Protein AF-A0A221MEB2-F1 (afdb_monomer_lite)

Secondary structure (DSSP, 8-state):
--EEEEEE---S--HHHHHHHHHHHHH-TTEEEEEEES-TTHHHHTTT-TTEEEEE---------S---HHHHHHHHHHHHTT-SEEEEE-SS-B--STTHHHHHHHHHHHHHHHHHTT-EEEEES--B---

Organism: NCBI:txid163877

Structure (mmCIF, N/CA/C/O backbone):
data_AF-A0A221MEB2-F1
#
_entry.id   AF-A0A221MEB2-F1
#
loop_
_atom_site.group_PDB
_atom_site.id
_atom_site.type_symbol
_atom_site.label_atom_id
_atom_site.label_alt_id
_atom_site.label_comp_id
_atom_site.label_asym_id
_atom_site.label_entity_id
_atom_site.label_seq_id
_atom_site.pdbx_PDB_ins_code
_atom_site.Cartn_x
_atom_site.Cartn_y
_atom_site.Cartn_z
_atom_site.occupancy
_atom_site.B_iso_or_equiv
_atom_site.auth_seq_id
_atom_site.auth_comp_id
_atom_site.auth_asym_id
_atom_site.auth_atom_id
_atom_site.pdbx_PDB_model_num
ATOM 1 N N . MET A 1 1 ? -11.229 -3.723 18.135 1.00 70.38 1 MET A N 1
ATOM 2 C CA . MET A 1 1 ? -10.595 -2.670 17.302 1.00 70.38 1 MET A CA 1
ATOM 3 C C . MET A 1 1 ? -10.386 -3.204 15.890 1.00 70.38 1 MET A C 1
ATOM 5 O O . MET A 1 1 ? -9.913 -4.330 15.774 1.00 70.38 1 MET A O 1
ATOM 9 N N . LYS A 1 2 ? -10.736 -2.439 14.843 1.00 89.19 2 LYS A N 1
ATOM 10 C CA . LYS A 1 2 ? -10.422 -2.810 13.449 1.00 89.19 2 LYS A CA 1
ATOM 11 C C . LYS A 1 2 ? -8.910 -2.778 13.216 1.00 89.19 2 LYS A C 1
ATOM 13 O O . LYS A 1 2 ? -8.217 -1.952 13.811 1.00 89.19 2 LYS A O 1
ATOM 18 N N . LYS A 1 3 ? -8.408 -3.688 12.377 1.00 96.38 3 LYS A N 1
ATOM 19 C CA . LYS A 1 3 ? -6.992 -3.715 11.982 1.00 96.38 3 LYS A CA 1
ATOM 20 C C . LYS A 1 3 ? -6.728 -2.631 10.945 1.00 96.38 3 LYS A C 1
ATOM 22 O O . LYS A 1 3 ? -7.525 -2.473 10.028 1.00 96.38 3 LYS A O 1
ATOM 27 N N . LYS A 1 4 ? -5.615 -1.915 11.079 1.00 96.94 4 LYS A N 1
ATOM 28 C CA . LYS A 1 4 ? -5.173 -0.850 10.174 1.00 96.94 4 LYS A CA 1
ATOM 29 C C . LYS A 1 4 ? -4.025 -1.358 9.317 1.00 96.94 4 LYS A C 1
ATOM 31 O O . LYS A 1 4 ? -2.934 -1.585 9.835 1.00 96.94 4 LYS A O 1
ATOM 36 N N . ILE A 1 5 ? -4.245 -1.517 8.020 1.00 96.94 5 ILE A N 1
ATOM 37 C CA . ILE A 1 5 ? -3.258 -2.102 7.109 1.00 96.94 5 ILE A CA 1
ATOM 38 C C . ILE A 1 5 ? -2.778 -1.041 6.127 1.00 96.94 5 ILE A C 1
ATOM 40 O O . ILE A 1 5 ? -3.578 -0.405 5.439 1.00 96.94 5 ILE A O 1
ATOM 44 N N . LEU A 1 6 ? -1.461 -0.849 6.071 1.00 95.44 6 LEU A N 1
ATOM 45 C CA . LEU A 1 6 ? -0.834 -0.019 5.049 1.00 95.44 6 LEU A CA 1
ATOM 46 C C . LEU A 1 6 ? -0.671 -0.850 3.776 1.00 95.44 6 LEU A C 1
ATOM 48 O O . LEU A 1 6 ? -0.103 -1.937 3.832 1.00 95.44 6 LEU A O 1
ATOM 52 N N . VAL A 1 7 ? -1.140 -0.333 2.646 1.00 92.94 7 VAL A N 1
ATOM 53 C CA . VAL A 1 7 ? -1.065 -0.998 1.344 1.00 92.94 7 VAL A CA 1
ATOM 54 C C . VAL A 1 7 ? -0.089 -0.249 0.448 1.00 92.94 7 VAL A C 1
ATOM 56 O O . VAL A 1 7 ? -0.242 0.951 0.205 1.00 92.94 7 VAL A O 1
ATOM 59 N N . ASN A 1 8 ? 0.897 -0.979 -0.057 1.00 89.94 8 ASN A N 1
ATOM 60 C CA . ASN A 1 8 ? 1.809 -0.550 -1.104 1.00 89.94 8 ASN A CA 1
ATOM 61 C C . ASN A 1 8 ? 1.514 -1.386 -2.356 1.00 89.94 8 ASN A C 1
ATOM 63 O O . ASN A 1 8 ? 1.589 -2.609 -2.302 1.00 89.94 8 ASN A O 1
ATOM 67 N N . ALA A 1 9 ? 1.127 -0.740 -3.449 1.00 88.38 9 ALA A N 1
ATOM 68 C CA . ALA A 1 9 ? 0.699 -1.399 -4.680 1.00 88.38 9 ALA A CA 1
ATOM 69 C C . ALA A 1 9 ? 1.068 -0.541 -5.895 1.00 88.38 9 ALA A C 1
ATOM 71 O O . ALA A 1 9 ? 1.480 0.614 -5.748 1.00 88.38 9 ALA A O 1
ATOM 72 N N . TYR A 1 10 ? 0.902 -1.087 -7.097 1.00 85.31 10 TYR A N 1
ATOM 73 C CA . TYR A 1 10 ? 1.070 -0.331 -8.332 1.00 85.31 10 TYR A CA 1
ATOM 74 C C . TYR A 1 10 ? -0.223 0.424 -8.691 1.00 85.31 10 TYR A C 1
ATOM 76 O O . TYR A 1 10 ? -1.208 -0.145 -9.141 1.00 85.31 10 TYR A O 1
ATOM 84 N N . PHE A 1 11 ? -0.233 1.738 -8.456 1.00 84.62 11 PHE A N 1
ATOM 85 C CA . PHE A 1 11 ? -1.423 2.591 -8.581 1.00 84.62 11 PHE A CA 1
ATOM 86 C C . PHE A 1 11 ? -1.499 3.324 -9.934 1.00 84.62 11 PHE A C 1
ATOM 88 O O . PHE A 1 11 ? -1.508 4.562 -9.980 1.00 84.62 11 PHE A O 1
ATOM 95 N N . SER A 1 12 ? -1.565 2.565 -11.030 1.00 85.12 12 SER A N 1
ATOM 96 C CA . SER A 1 12 ? -1.561 3.097 -12.408 1.00 85.12 12 SER A CA 1
ATOM 97 C C . SER A 1 12 ? -2.896 2.996 -13.144 1.00 85.12 12 SER A C 1
ATOM 99 O O . SER A 1 12 ? -2.940 3.204 -14.352 1.00 85.12 12 SER A O 1
ATOM 101 N N . GLN A 1 13 ? -3.989 2.720 -12.429 1.00 85.44 13 GLN A N 1
ATOM 102 C CA . GLN A 1 13 ? -5.336 2.550 -12.986 1.00 85.44 13 GLN A CA 1
ATOM 103 C C . GLN A 1 13 ? -5.429 1.434 -14.036 1.00 85.44 13 GLN A C 1
ATOM 105 O O . GLN A 1 13 ? -6.154 1.557 -15.025 1.00 85.44 13 GLN A O 1
ATOM 110 N N . ASN A 1 14 ? -4.656 0.361 -13.857 1.00 85.38 14 ASN A N 1
ATOM 111 C CA . ASN A 1 14 ? -4.797 -0.818 -14.697 1.00 85.38 14 ASN A CA 1
ATOM 112 C C . ASN A 1 14 ? -5.897 -1.724 -14.127 1.00 85.38 14 ASN A C 1
ATOM 114 O O . ASN A 1 14 ? -6.099 -1.800 -12.915 1.00 85.38 14 ASN A O 1
ATOM 118 N N . LEU A 1 15 ? -6.616 -2.409 -15.016 1.00 87.38 15 LEU A N 1
ATOM 119 C CA . LEU A 1 15 ? -7.778 -3.209 -14.633 1.00 87.38 15 LEU A CA 1
ATOM 120 C C . LEU A 1 15 ? -7.421 -4.338 -13.653 1.00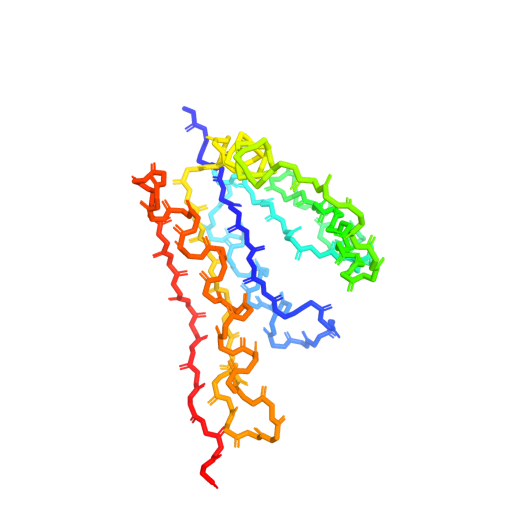 87.38 15 LEU A C 1
ATOM 122 O O . LEU A 1 15 ? -8.206 -4.626 -12.753 1.00 87.38 15 LEU A O 1
ATOM 126 N N . GLY A 1 16 ? -6.257 -4.970 -13.829 1.00 86.19 16 GLY A N 1
ATOM 127 C CA . GLY A 1 16 ? -5.829 -6.110 -13.019 1.00 86.19 16 GLY A CA 1
ATOM 128 C C . GLY A 1 16 ? -5.633 -5.742 -11.549 1.00 86.19 16 GLY A C 1
ATOM 129 O O . GLY A 1 16 ? -6.306 -6.289 -10.674 1.00 86.19 16 GLY A O 1
ATOM 130 N N . ASP A 1 17 ? -4.761 -4.773 -11.280 1.00 84.69 17 ASP A N 1
ATOM 131 C CA . ASP A 1 17 ? -4.413 -4.340 -9.925 1.00 84.69 17 ASP A CA 1
ATOM 132 C C . ASP A 1 17 ? -5.599 -3.657 -9.231 1.00 84.69 17 ASP A C 1
ATOM 134 O O . ASP A 1 17 ? -5.846 -3.876 -8.041 1.00 84.69 17 ASP A O 1
ATOM 138 N N . ASP A 1 18 ? -6.394 -2.880 -9.974 1.00 89.75 18 ASP A N 1
ATOM 139 C CA . ASP A 1 18 ? -7.580 -2.216 -9.429 1.00 89.75 18 ASP A CA 1
ATOM 140 C C . ASP A 1 18 ? -8.663 -3.232 -9.030 1.00 89.75 18 ASP A C 1
ATOM 142 O O . ASP A 1 18 ? -9.300 -3.086 -7.978 1.00 89.75 18 ASP A O 1
ATOM 146 N N . LEU A 1 19 ? -8.851 -4.294 -9.824 1.00 91.06 19 LEU A N 1
ATOM 147 C CA . LEU A 1 19 ? -9.741 -5.401 -9.473 1.00 91.06 19 LEU A CA 1
ATOM 148 C C . LEU A 1 19 ? -9.221 -6.156 -8.247 1.00 91.06 19 LEU A C 1
ATOM 150 O O . LEU A 1 19 ? -10.011 -6.522 -7.374 1.00 91.06 19 LEU A O 1
ATOM 154 N N . PHE A 1 20 ? -7.905 -6.340 -8.141 1.00 90.38 20 PHE A N 1
ATOM 155 C CA . PHE A 1 20 ? -7.287 -6.983 -6.988 1.00 90.38 20 PHE A CA 1
ATOM 156 C C . PHE A 1 20 ? -7.569 -6.215 -5.689 1.00 90.38 20 PHE A C 1
ATOM 158 O O . PHE A 1 20 ? -8.030 -6.791 -4.699 1.00 90.38 20 PHE A O 1
ATOM 165 N N . LEU A 1 21 ? -7.381 -4.891 -5.711 1.00 92.81 21 LEU A N 1
ATOM 166 C CA . LEU A 1 21 ? -7.721 -4.002 -4.596 1.00 92.81 21 LEU A CA 1
ATOM 167 C C . LEU A 1 21 ? -9.211 -4.074 -4.251 1.00 92.81 21 LEU A C 1
ATOM 169 O O . LEU A 1 21 ? -9.570 -4.194 -3.079 1.00 92.81 21 LEU A O 1
ATOM 173 N N . LYS A 1 22 ? -10.086 -4.067 -5.261 1.00 94.69 22 LYS A N 1
ATOM 174 C CA . LYS A 1 22 ? -11.533 -4.197 -5.062 1.00 94.69 22 LYS A CA 1
ATOM 175 C C . LYS A 1 22 ? -11.889 -5.495 -4.329 1.00 94.69 22 LYS A C 1
ATOM 177 O O . LYS A 1 22 ? -12.615 -5.448 -3.337 1.00 94.69 22 LYS A O 1
ATOM 182 N N . VAL A 1 23 ? -11.367 -6.637 -4.784 1.00 94.56 23 VAL A N 1
ATOM 183 C CA . VAL A 1 23 ? -11.603 -7.949 -4.152 1.00 94.56 23 VAL A CA 1
ATOM 184 C C . VAL A 1 23 ? -11.109 -7.952 -2.707 1.00 94.56 23 VAL A C 1
ATOM 186 O O . VAL A 1 23 ? -11.797 -8.464 -1.824 1.00 94.56 23 VAL A O 1
ATOM 189 N N . LEU A 1 24 ? -9.950 -7.346 -2.443 1.00 93.44 24 LEU A N 1
ATOM 190 C CA . LEU A 1 24 ? -9.403 -7.229 -1.095 1.00 93.44 24 LEU A CA 1
ATOM 191 C C . LEU A 1 24 ? -10.339 -6.441 -0.164 1.00 93.44 24 LEU A C 1
ATOM 193 O O . LEU A 1 24 ? -10.611 -6.885 0.954 1.00 93.44 24 LEU A O 1
ATOM 197 N N . PHE A 1 25 ? -10.849 -5.295 -0.617 1.00 95.38 25 PHE A N 1
ATOM 198 C CA . PHE A 1 25 ? -11.733 -4.451 0.190 1.00 95.38 25 PHE A CA 1
ATOM 199 C C . PHE A 1 25 ? -13.096 -5.103 0.427 1.00 95.38 25 PHE A C 1
ATOM 201 O O . PHE A 1 25 ? -13.607 -5.035 1.546 1.00 95.38 25 PHE A O 1
ATOM 208 N N . ASP A 1 26 ? -13.648 -5.771 -0.590 1.00 96.12 26 ASP A N 1
ATOM 209 C CA . ASP A 1 26 ? -14.912 -6.507 -0.486 1.00 96.12 26 ASP A CA 1
ATOM 210 C C . ASP A 1 26 ? -14.792 -7.705 0.472 1.00 96.12 26 ASP A C 1
ATOM 212 O O . ASP A 1 26 ? -15.681 -7.939 1.289 1.00 96.12 26 ASP A O 1
ATOM 216 N N . ARG A 1 27 ? -13.677 -8.450 0.418 1.00 95.81 27 ARG A N 1
ATOM 217 C CA . ARG A 1 27 ? -13.454 -9.645 1.249 1.00 95.81 27 ARG A CA 1
ATOM 218 C C . ARG A 1 27 ? -13.256 -9.323 2.731 1.00 95.81 27 ARG A C 1
ATOM 220 O O . ARG A 1 27 ? -13.576 -10.148 3.585 1.00 95.81 27 ARG A O 1
ATOM 227 N N . TYR A 1 28 ? -12.724 -8.143 3.049 1.00 95.50 28 TYR A N 1
ATOM 228 C CA . TYR A 1 28 ? -12.349 -7.755 4.411 1.00 95.50 28 TYR A CA 1
ATOM 229 C C . TYR A 1 28 ? -12.917 -6.373 4.801 1.00 95.50 28 TYR A C 1
ATOM 231 O O . TYR A 1 28 ? -12.159 -5.416 5.004 1.00 95.50 28 TYR A O 1
ATOM 239 N N . PRO A 1 29 ? -14.245 -6.251 4.998 1.00 95.06 29 PRO A N 1
ATOM 240 C CA . PRO A 1 29 ? -14.898 -4.975 5.334 1.00 95.06 29 PRO A CA 1
ATOM 241 C C . PRO A 1 29 ? -14.562 -4.455 6.749 1.00 95.06 29 PRO A C 1
ATOM 243 O O . PRO A 1 29 ? -14.770 -3.283 7.078 1.00 95.06 29 PRO A O 1
ATOM 246 N N . ASN A 1 30 ? -14.021 -5.326 7.607 1.00 95.69 30 ASN A N 1
ATOM 247 C CA . ASN A 1 30 ? -13.638 -5.014 8.988 1.00 95.69 30 ASN A CA 1
ATOM 248 C C . ASN A 1 30 ? -12.168 -4.584 9.147 1.00 95.69 30 ASN A C 1
ATOM 250 O O . ASN A 1 30 ? -11.684 -4.448 10.272 1.00 95.69 30 ASN A O 1
ATOM 254 N N . VAL A 1 31 ? -11.466 -4.361 8.038 1.00 97.50 31 VAL A N 1
ATOM 255 C CA . VAL A 1 31 ? -10.092 -3.851 8.000 1.00 97.50 31 VAL A CA 1
ATOM 256 C C . VAL A 1 31 ? -10.102 -2.426 7.463 1.00 97.50 31 VAL A C 1
ATOM 258 O O . VAL A 1 31 ? -10.780 -2.158 6.476 1.00 97.50 31 VAL A O 1
ATOM 261 N N . ASP A 1 32 ? -9.345 -1.534 8.098 1.00 97.25 32 ASP A N 1
ATOM 262 C CA . ASP A 1 32 ? -9.109 -0.177 7.614 1.00 97.25 32 ASP A CA 1
ATOM 263 C C . ASP A 1 32 ? -7.859 -0.173 6.721 1.00 97.25 32 ASP A C 1
ATOM 265 O O . ASP A 1 32 ? -6.734 -0.411 7.176 1.00 97.25 32 ASP A O 1
ATOM 269 N N . TRP A 1 33 ? -8.067 0.088 5.437 1.00 96.19 33 TRP A N 1
ATOM 270 C CA . TRP A 1 33 ? -7.065 0.060 4.384 1.00 96.19 33 TRP A CA 1
ATOM 271 C C . TRP A 1 33 ? -6.516 1.456 4.118 1.00 96.19 33 TRP A C 1
ATOM 273 O O . TRP A 1 33 ? -7.263 2.400 3.864 1.00 96.19 33 TRP A O 1
ATOM 283 N N . TYR A 1 34 ? -5.193 1.582 4.118 1.00 94.44 34 TYR A N 1
ATOM 284 C CA . TYR A 1 34 ? -4.514 2.842 3.854 1.00 94.44 34 TYR A CA 1
ATOM 285 C C . TYR A 1 34 ? -3.614 2.715 2.630 1.00 94.44 34 TYR A C 1
ATOM 287 O O . TYR A 1 34 ? -2.572 2.070 2.696 1.00 94.44 34 TYR A O 1
ATOM 295 N N . LEU A 1 35 ? -4.005 3.329 1.515 1.00 92.00 35 LEU A N 1
ATOM 296 C CA . LEU A 1 35 ? -3.312 3.182 0.235 1.00 92.00 35 LEU A CA 1
ATOM 297 C C . LEU A 1 35 ? -2.216 4.235 0.112 1.00 92.00 35 LEU A C 1
ATOM 299 O O . LEU A 1 35 ? -2.499 5.434 0.156 1.00 92.00 35 LEU A O 1
ATOM 303 N N . LEU A 1 36 ? -0.966 3.802 -0.032 1.00 88.25 36 LEU A N 1
ATOM 304 C CA . LEU A 1 36 ? 0.171 4.700 -0.187 1.00 88.25 36 LEU A CA 1
ATOM 305 C C . LEU A 1 36 ? 0.337 5.095 -1.660 1.00 88.25 36 LE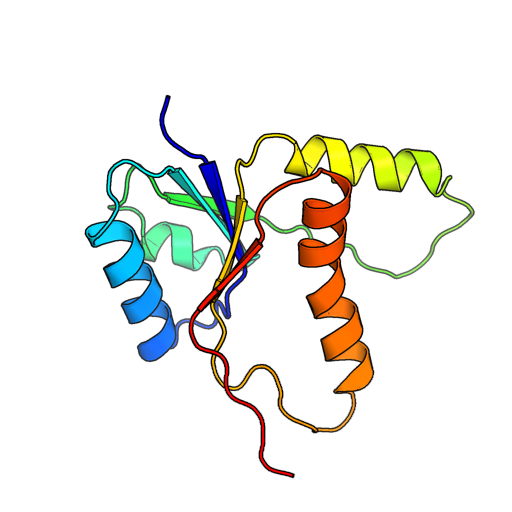U A C 1
ATOM 307 O O . LEU A 1 36 ? 1.050 4.435 -2.407 1.00 88.25 36 LEU A O 1
ATOM 311 N N . THR A 1 37 ? -0.308 6.185 -2.079 1.00 84.06 37 THR A N 1
ATOM 312 C CA . THR A 1 37 ? -0.221 6.668 -3.465 1.00 84.06 37 THR A CA 1
ATOM 313 C C . THR A 1 37 ? -0.328 8.184 -3.567 1.00 84.06 37 THR A C 1
ATOM 315 O O . THR A 1 37 ? -1.006 8.843 -2.778 1.00 84.06 37 THR A O 1
ATOM 318 N N . SER A 1 38 ? 0.365 8.761 -4.546 1.00 78.81 38 SER A N 1
ATOM 319 C CA . SER A 1 38 ? 0.177 10.156 -4.956 1.00 78.81 38 SER A CA 1
ATOM 320 C C . SER A 1 38 ? -0.981 10.320 -5.947 1.00 78.81 38 SER A C 1
ATOM 322 O O . SER A 1 38 ? -1.441 11.442 -6.157 1.00 78.81 38 SER A O 1
ATOM 324 N N . ASN A 1 39 ? -1.486 9.226 -6.532 1.00 83.12 39 ASN A N 1
ATOM 325 C CA . ASN A 1 39 ? -2.552 9.258 -7.526 1.00 83.12 39 ASN A CA 1
ATOM 326 C C . ASN A 1 39 ? -3.914 9.517 -6.860 1.00 83.12 39 ASN A C 1
ATOM 328 O O . ASN A 1 39 ? -4.558 8.624 -6.306 1.00 83.12 39 ASN A O 1
ATOM 332 N N . THR A 1 40 ? -4.368 10.767 -6.924 1.00 81.31 40 THR A N 1
ATOM 333 C CA . THR A 1 40 ? -5.597 11.228 -6.264 1.00 81.31 40 THR A CA 1
ATOM 334 C C . THR A 1 40 ? -6.876 10.688 -6.892 1.00 81.31 40 THR A C 1
ATOM 336 O O . THR A 1 40 ? -7.915 10.729 -6.229 1.00 81.31 40 THR A O 1
ATOM 339 N N . LYS A 1 41 ? -6.825 10.141 -8.115 1.00 88.69 41 LYS A N 1
ATOM 340 C CA . LYS A 1 41 ? -7.995 9.556 -8.791 1.00 88.69 41 LYS A CA 1
ATOM 341 C C . LYS A 1 41 ? -8.581 8.383 -8.004 1.00 88.69 41 LYS A C 1
ATOM 343 O O . LYS A 1 41 ? -9.796 8.196 -7.999 1.00 88.69 41 LYS A O 1
ATOM 348 N N . TYR A 1 42 ? -7.748 7.667 -7.246 1.00 88.31 42 TYR A N 1
ATOM 349 C CA . TYR A 1 42 ? -8.191 6.573 -6.381 1.00 88.31 42 TYR A CA 1
ATOM 350 C C . TYR A 1 42 ? -9.132 7.004 -5.250 1.00 88.31 42 TYR A C 1
ATOM 352 O O . TYR A 1 42 ? -9.909 6.179 -4.776 1.00 88.31 42 TYR A O 1
ATOM 360 N N . ASN A 1 43 ? -9.147 8.292 -4.873 1.00 87.56 43 ASN A N 1
ATOM 361 C CA . ASN A 1 43 ? -10.179 8.817 -3.972 1.00 87.56 43 ASN A CA 1
ATOM 362 C C . ASN A 1 43 ? -11.578 8.686 -4.583 1.00 87.56 43 ASN A C 1
ATOM 364 O O . ASN A 1 43 ? -12.531 8.409 -3.865 1.00 87.56 43 ASN A O 1
ATOM 368 N N . GLY A 1 44 ? -11.701 8.901 -5.897 1.00 91.12 44 GLY A N 1
ATOM 369 C CA . GLY A 1 44 ? -12.954 8.739 -6.629 1.00 91.12 44 GLY A CA 1
ATOM 370 C C . GLY A 1 44 ? -13.287 7.267 -6.855 1.00 91.12 44 GLY A C 1
ATOM 371 O O . GLY A 1 44 ? -14.381 6.833 -6.504 1.00 91.12 44 GLY A O 1
ATOM 372 N N . ILE A 1 45 ? -12.320 6.494 -7.367 1.00 92.19 45 ILE A N 1
ATOM 373 C CA . ILE A 1 45 ? -12.493 5.068 -7.711 1.00 92.19 45 ILE A CA 1
ATOM 374 C C . ILE A 1 45 ? -12.984 4.261 -6.503 1.00 92.19 45 ILE A C 1
ATOM 376 O O . ILE A 1 45 ? -13.928 3.477 -6.611 1.00 92.19 45 ILE A O 1
ATOM 380 N N . PHE A 1 46 ? -12.391 4.489 -5.329 1.00 93.38 46 PHE A N 1
ATOM 381 C CA . PHE A 1 46 ? -12.727 3.753 -4.113 1.00 93.38 46 PHE A CA 1
ATOM 382 C C . PHE A 1 46 ? -13.587 4.547 -3.121 1.00 93.38 46 PHE A C 1
ATOM 384 O O . PHE A 1 46 ? -13.747 4.109 -1.985 1.00 93.38 46 PHE A O 1
ATOM 391 N N . LYS A 1 47 ? -14.226 5.653 -3.540 1.00 93.44 47 LYS A N 1
ATOM 392 C CA . LYS A 1 47 ? -15.056 6.515 -2.667 1.00 93.44 47 LYS A CA 1
ATOM 393 C C . LYS A 1 47 ? -16.146 5.754 -1.904 1.00 93.44 47 LYS A C 1
ATOM 395 O O . LYS A 1 47 ? -16.504 6.129 -0.791 1.00 93.44 47 LYS A O 1
ATOM 400 N N . LYS A 1 48 ? -16.690 4.690 -2.505 1.00 95.19 48 LYS A N 1
ATOM 401 C CA . LYS A 1 48 ? -17.747 3.865 -1.897 1.00 95.19 48 LYS A CA 1
ATOM 402 C C . LYS A 1 48 ? -17.273 3.059 -0.678 1.00 95.19 48 LYS A C 1
ATOM 404 O O . LYS A 1 48 ? -18.095 2.659 0.143 1.00 95.19 48 LYS A O 1
ATOM 409 N N . TYR A 1 49 ? -15.968 2.821 -0.549 1.00 96.06 49 TYR A N 1
ATOM 410 C CA . TYR A 1 49 ? -15.389 2.041 0.537 1.00 96.06 49 TYR A CA 1
ATOM 411 C C . TYR A 1 49 ? -15.073 2.935 1.737 1.00 96.06 49 TYR A C 1
ATOM 413 O O . TYR A 1 49 ? -14.058 3.624 1.771 1.00 96.06 49 TYR A O 1
ATOM 421 N N . LYS A 1 50 ? -15.930 2.895 2.764 1.00 94.19 50 LYS A N 1
ATOM 422 C CA . LYS A 1 50 ? -15.755 3.693 3.997 1.00 94.19 50 LYS A CA 1
ATOM 423 C C . LYS A 1 50 ? -14.499 3.321 4.793 1.00 94.19 50 LYS A C 1
ATOM 425 O O . LYS A 1 50 ? -14.030 4.108 5.607 1.00 94.19 50 LYS A O 1
ATOM 430 N N . ASN A 1 51 ? -13.984 2.114 4.582 1.00 94.69 51 ASN A N 1
ATOM 431 C CA . ASN A 1 51 ? -12.800 1.566 5.230 1.00 94.69 51 ASN A CA 1
ATOM 432 C C . ASN A 1 51 ? -11.526 1.726 4.384 1.00 94.69 51 ASN A C 1
ATOM 434 O O . ASN A 1 51 ? -10.527 1.087 4.690 1.00 94.69 51 ASN A O 1
ATOM 438 N N . VAL A 1 52 ? -11.540 2.538 3.322 1.00 95.38 52 VAL A N 1
ATOM 439 C CA . VAL A 1 52 ? -10.370 2.797 2.472 1.00 95.38 52 VAL A CA 1
ATOM 440 C C . VAL A 1 52 ? -10.001 4.273 2.562 1.00 95.38 52 VAL A C 1
ATOM 442 O O . VAL A 1 52 ? -10.843 5.157 2.439 1.00 95.38 52 VAL A O 1
ATOM 445 N N . SER A 1 53 ? -8.724 4.556 2.792 1.00 92.56 53 SER A N 1
ATOM 446 C CA . SER A 1 53 ? -8.181 5.910 2.887 1.00 92.56 53 SER A CA 1
ATOM 447 C C . SER A 1 53 ? -6.938 6.046 2.021 1.00 92.56 53 SER A C 1
ATOM 449 O O . SER A 1 53 ? -6.002 5.257 2.139 1.00 92.56 53 SER A O 1
ATOM 451 N N . ILE A 1 54 ? -6.888 7.075 1.177 1.00 88.06 54 ILE A N 1
ATOM 452 C CA . ILE A 1 54 ? -5.697 7.369 0.376 1.00 88.06 54 ILE A CA 1
ATOM 453 C C . ILE A 1 54 ? -4.738 8.229 1.194 1.00 88.06 54 ILE A C 1
ATOM 455 O O . ILE A 1 54 ? -5.053 9.347 1.604 1.00 88.06 54 ILE A O 1
ATOM 459 N N . LEU A 1 55 ? -3.535 7.715 1.419 1.00 83.62 55 LEU A N 1
ATOM 460 C CA . LEU A 1 55 ? -2.440 8.472 1.996 1.00 83.62 55 LEU A CA 1
ATOM 461 C C . LEU A 1 55 ? -1.650 9.105 0.865 1.00 83.62 55 LEU A C 1
ATOM 463 O O . LEU A 1 55 ? -0.921 8.410 0.157 1.00 83.62 55 LEU A O 1
ATOM 467 N N . LYS A 1 56 ? -1.728 10.432 0.755 1.00 68.00 56 LYS A N 1
ATOM 468 C CA . LYS A 1 56 ? -0.834 11.179 -0.127 1.00 68.00 56 LYS A CA 1
ATOM 469 C C . LYS A 1 56 ? 0.604 10.917 0.307 1.00 68.00 56 LYS A C 1
ATOM 471 O O . LYS A 1 56 ? 1.066 11.425 1.334 1.00 68.00 56 LYS A O 1
ATOM 476 N N . SER A 1 57 ? 1.309 10.096 -0.462 1.00 56.97 57 SER A N 1
ATOM 477 C CA . SER A 1 57 ? 2.751 9.988 -0.321 1.00 56.97 57 SER A CA 1
ATOM 478 C C . SER A 1 57 ? 3.333 11.280 -0.879 1.00 56.97 57 SER A C 1
ATOM 480 O O . SER A 1 57 ? 3.315 11.494 -2.089 1.00 56.97 57 SER A O 1
ATOM 482 N N . MET A 1 58 ? 3.801 12.182 -0.011 1.00 45.78 58 MET A N 1
ATOM 483 C CA . MET A 1 58 ? 4.793 13.160 -0.449 1.00 45.78 58 MET A CA 1
ATOM 484 C C . MET A 1 58 ? 5.988 12.332 -0.912 1.00 45.78 58 MET A C 1
ATOM 486 O O . MET A 1 58 ? 6.662 11.726 -0.076 1.00 45.78 58 MET A O 1
ATOM 490 N N . SER A 1 59 ? 6.198 12.258 -2.231 1.00 38.38 59 SER A N 1
ATOM 491 C CA . SER A 1 59 ? 7.489 11.869 -2.787 1.00 38.38 59 SER A CA 1
ATOM 492 C C . SER A 1 59 ? 8.523 12.690 -2.035 1.00 38.38 59 SER A C 1
ATOM 494 O O . SER A 1 5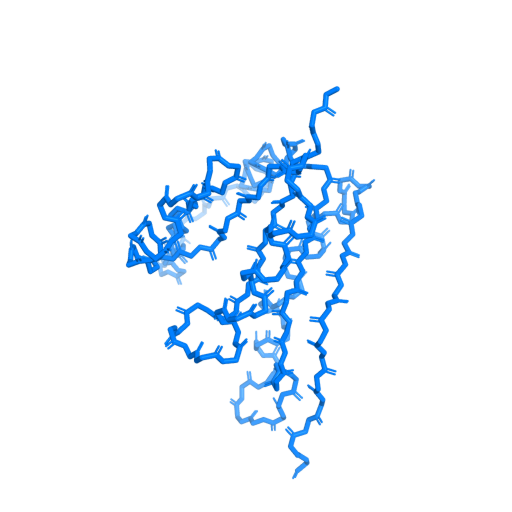9 ? 8.506 13.921 -2.086 1.00 38.38 59 SER A O 1
ATOM 496 N N . VAL A 1 60 ? 9.341 12.029 -1.224 1.00 37.72 60 VAL A N 1
ATOM 497 C CA . VAL A 1 60 ? 10.441 12.713 -0.564 1.00 37.72 60 VAL A CA 1
ATOM 498 C C . VAL A 1 60 ? 11.430 12.963 -1.691 1.00 37.72 60 VAL A C 1
ATOM 500 O O . VAL A 1 60 ? 12.164 12.053 -2.065 1.00 37.72 60 VAL A O 1
ATOM 503 N N . ASN A 1 61 ? 11.382 14.153 -2.297 1.00 28.11 61 ASN A N 1
ATOM 504 C CA . ASN A 1 61 ? 12.403 14.596 -3.237 1.00 28.11 61 ASN A CA 1
ATOM 505 C C . ASN A 1 61 ? 13.755 14.439 -2.535 1.00 28.11 61 ASN A C 1
ATOM 507 O O . ASN A 1 61 ? 14.074 15.170 -1.599 1.00 28.11 61 ASN A O 1
ATOM 511 N N . PHE A 1 62 ? 14.536 13.452 -2.964 1.00 37.06 62 PHE A N 1
ATOM 512 C CA . PHE A 1 62 ? 15.911 13.237 -2.522 1.00 37.06 62 PHE A CA 1
ATOM 513 C C . PHE A 1 62 ? 16.852 14.150 -3.317 1.00 37.06 62 PHE A C 1
ATOM 515 O O . PHE A 1 62 ? 17.821 13.701 -3.913 1.00 37.06 62 PHE A O 1
ATOM 522 N N . PHE A 1 63 ? 16.562 15.450 -3.326 1.00 34.06 63 PHE A N 1
ATOM 523 C CA . PHE A 1 63 ? 17.460 16.454 -3.882 1.00 34.06 63 PHE A CA 1
ATOM 524 C C . PHE A 1 63 ? 17.818 17.463 -2.792 1.00 34.06 63 PHE A C 1
ATOM 526 O O . PHE A 1 63 ? 17.004 18.295 -2.405 1.00 34.06 63 PHE A O 1
ATOM 533 N N . GLY A 1 64 ? 19.054 17.338 -2.296 1.00 40.59 64 GLY A N 1
ATOM 534 C CA . GLY A 1 64 ? 19.738 18.336 -1.473 1.00 40.59 64 GLY A CA 1
ATOM 535 C C . GLY A 1 64 ? 19.529 18.193 0.034 1.00 40.59 64 GLY A C 1
ATOM 536 O O . GLY A 1 64 ? 18.695 18.878 0.615 1.00 40.59 64 GLY A O 1
ATOM 537 N N . ILE A 1 65 ? 20.331 17.365 0.714 1.00 41.25 65 ILE A N 1
ATOM 538 C CA . ILE A 1 65 ? 20.418 17.411 2.182 1.00 41.25 65 ILE A CA 1
ATOM 539 C C . ILE A 1 65 ? 21.750 18.044 2.587 1.00 41.25 65 ILE A C 1
ATOM 541 O O . ILE A 1 65 ? 22.794 17.398 2.581 1.00 41.25 65 ILE A O 1
ATOM 545 N N . ARG A 1 66 ? 21.674 19.308 3.022 1.00 40.12 66 ARG A N 1
ATOM 546 C CA . ARG A 1 66 ? 22.526 19.827 4.101 1.00 40.12 66 ARG A CA 1
ATOM 547 C C . ARG A 1 66 ? 22.143 19.063 5.375 1.00 40.12 66 ARG A C 1
ATOM 549 O O . ARG A 1 66 ? 20.967 19.056 5.717 1.00 40.12 66 ARG A O 1
ATOM 556 N N . LYS A 1 67 ? 23.112 18.377 5.999 1.00 38.16 67 LYS A N 1
ATOM 557 C CA . LYS A 1 67 ? 23.060 17.640 7.288 1.00 38.16 67 LYS A CA 1
ATOM 558 C C . LYS A 1 67 ? 21.690 17.654 8.000 1.00 38.16 67 LYS A C 1
ATOM 560 O O . LYS A 1 67 ? 21.405 18.561 8.774 1.00 38.16 67 LYS A O 1
ATOM 565 N N . ILE A 1 68 ? 20.872 16.623 7.784 1.00 44.28 68 ILE A N 1
ATOM 566 C CA . ILE A 1 68 ? 19.708 16.335 8.636 1.00 44.28 68 ILE A CA 1
ATOM 567 C C . ILE A 1 68 ? 20.036 15.085 9.443 1.00 44.28 68 ILE A C 1
ATOM 569 O O . ILE A 1 68 ? 20.380 14.053 8.868 1.00 44.28 68 ILE A O 1
ATOM 573 N N . ASP A 1 69 ? 19.923 15.205 10.763 1.00 45.44 69 ASP A N 1
ATOM 574 C CA . ASP A 1 69 ? 20.163 14.153 11.745 1.00 45.44 69 ASP A CA 1
ATOM 575 C C . ASP A 1 69 ? 19.356 12.884 11.408 1.00 45.44 69 ASP A C 1
ATOM 577 O O . ASP A 1 69 ? 18.115 12.858 11.437 1.00 45.44 69 ASP A O 1
ATOM 581 N N . ALA A 1 70 ? 20.074 11.829 11.019 1.00 49.75 70 ALA A N 1
ATOM 582 C CA . ALA A 1 70 ? 19.495 10.583 10.539 1.00 49.75 70 ALA A CA 1
ATOM 583 C C . ALA A 1 70 ? 18.585 9.940 11.598 1.00 49.75 70 ALA A C 1
ATOM 585 O O . ALA A 1 70 ? 17.536 9.390 11.251 1.00 49.75 70 ALA A O 1
ATOM 586 N N . PHE A 1 71 ? 18.916 10.087 12.886 1.00 42.69 71 PHE A N 1
ATOM 587 C CA . PHE A 1 71 ? 18.145 9.527 13.995 1.00 42.69 71 PHE A CA 1
ATOM 588 C C . PHE A 1 71 ? 16.749 10.153 14.104 1.00 42.69 71 PHE A C 1
ATOM 590 O O . PHE A 1 71 ? 15.746 9.456 14.285 1.00 42.69 71 PHE A O 1
ATOM 597 N N . HIS A 1 72 ? 16.650 11.471 13.920 1.00 39.81 72 HIS A N 1
ATOM 598 C CA . HIS A 1 72 ? 15.378 12.189 13.985 1.00 39.81 72 HIS A CA 1
ATOM 599 C C . HIS A 1 72 ? 14.466 11.837 12.796 1.00 39.81 72 HIS A C 1
ATOM 601 O O . HIS A 1 72 ? 13.253 11.664 12.946 1.00 39.81 72 HIS A O 1
ATOM 607 N N . LYS A 1 73 ? 15.055 11.651 11.608 1.00 53.16 73 LYS A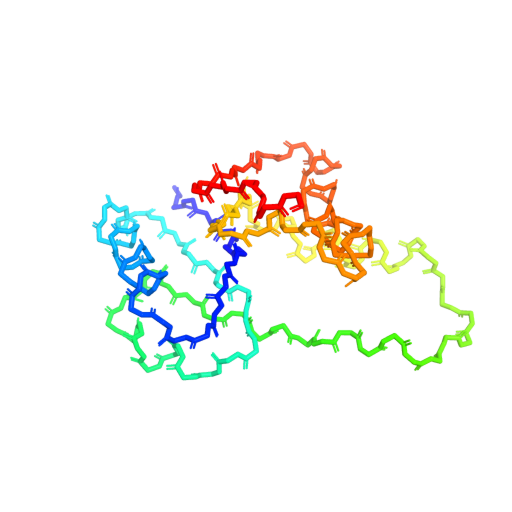 N 1
ATOM 608 C CA . LYS A 1 73 ? 14.336 11.247 10.388 1.00 53.16 73 LYS A CA 1
ATOM 609 C C . LYS A 1 73 ? 13.814 9.809 10.481 1.00 53.16 73 LYS A C 1
ATOM 611 O O . LYS A 1 73 ? 12.652 9.568 10.150 1.00 53.16 73 LYS A O 1
ATOM 616 N N . ILE A 1 74 ? 14.636 8.890 10.992 1.00 56.44 74 ILE A N 1
ATOM 617 C CA . ILE A 1 74 ? 14.265 7.495 11.268 1.00 56.44 74 ILE A CA 1
ATOM 618 C C . ILE A 1 74 ? 13.117 7.449 12.285 1.00 56.44 74 ILE A C 1
ATOM 620 O O . ILE A 1 74 ? 12.102 6.805 12.031 1.00 56.44 74 ILE A O 1
ATOM 624 N N . ASN A 1 75 ? 13.201 8.206 13.383 1.00 54.81 75 ASN A N 1
ATOM 625 C CA . ASN A 1 75 ? 12.122 8.275 14.372 1.00 54.81 75 ASN A CA 1
ATOM 626 C C . ASN A 1 75 ? 10.821 8.849 13.803 1.00 54.81 75 ASN A C 1
ATOM 628 O O . ASN A 1 75 ? 9.749 8.307 14.064 1.00 54.81 75 ASN A O 1
ATOM 632 N N . LYS A 1 76 ? 10.881 9.896 12.976 1.00 62.28 76 LYS A N 1
ATOM 633 C CA . LYS A 1 76 ? 9.685 10.473 12.343 1.00 62.28 76 LYS A CA 1
ATOM 634 C C . LYS A 1 76 ? 9.001 9.484 11.392 1.00 62.28 76 LYS A C 1
ATOM 636 O O . LYS A 1 76 ? 7.772 9.397 11.379 1.00 62.28 76 LYS A O 1
ATOM 641 N N . LEU A 1 77 ? 9.782 8.718 10.628 1.00 64.19 77 LEU A N 1
ATOM 642 C CA . LEU A 1 77 ? 9.269 7.639 9.780 1.00 64.19 77 LEU A CA 1
ATOM 643 C C . LEU A 1 77 ? 8.677 6.502 10.626 1.00 64.19 77 LEU A C 1
ATOM 645 O O . LEU A 1 77 ? 7.546 6.088 10.377 1.00 64.19 77 LEU A O 1
ATOM 649 N N . LEU A 1 78 ? 9.357 6.081 11.695 1.00 60.16 78 LEU A N 1
ATOM 650 C CA . LEU A 1 78 ? 8.847 5.066 12.622 1.00 60.16 78 LEU A CA 1
ATOM 651 C C . LEU A 1 78 ? 7.514 5.465 13.239 1.00 60.16 78 LEU A C 1
ATOM 653 O O . LEU A 1 78 ? 6.554 4.699 13.189 1.00 60.16 78 LEU A O 1
ATOM 657 N N . LEU A 1 79 ? 7.439 6.669 13.807 1.00 66.50 79 LEU A N 1
ATOM 658 C CA . LEU A 1 79 ? 6.223 7.202 14.416 1.00 66.50 79 LEU A CA 1
ATOM 659 C C . LEU A 1 79 ? 5.074 7.257 13.397 1.00 66.50 79 LEU A C 1
ATOM 661 O O . LEU A 1 79 ? 3.941 6.922 13.741 1.00 66.50 79 LEU A O 1
ATOM 665 N N . LYS A 1 80 ? 5.367 7.574 12.127 1.00 80.44 80 LYS A N 1
ATOM 666 C CA . LYS A 1 80 ? 4.379 7.558 11.036 1.00 80.44 80 LYS A CA 1
ATOM 667 C C . LYS A 1 80 ? 3.785 6.164 10.799 1.00 80.44 80 LYS A C 1
ATOM 669 O O . LYS A 1 80 ? 2.587 6.071 10.518 1.00 80.44 80 LYS A O 1
ATOM 674 N N . TYR A 1 81 ? 4.579 5.096 10.921 1.00 86.56 81 TYR A N 1
ATOM 675 C CA . TYR A 1 81 ? 4.141 3.713 10.676 1.00 86.56 81 TYR A CA 1
ATOM 676 C C . TYR A 1 81 ? 3.688 2.961 11.942 1.00 86.56 81 TYR A C 1
ATOM 678 O O . TYR A 1 81 ? 3.021 1.926 11.853 1.00 86.56 81 TYR A O 1
ATOM 686 N N . LYS A 1 82 ? 3.954 3.494 13.144 1.00 88.25 82 LYS A N 1
ATOM 687 C CA . LYS A 1 82 ? 3.513 2.901 14.422 1.00 88.25 82 LYS A CA 1
ATOM 688 C C . LYS A 1 82 ? 1.994 2.713 14.531 1.00 88.25 82 LYS A C 1
ATOM 690 O O . LYS A 1 82 ? 1.571 1.791 15.219 1.00 88.25 82 LYS A O 1
ATOM 695 N N . LYS A 1 83 ? 1.187 3.498 13.818 1.00 91.31 83 LYS A N 1
ATOM 696 C CA . LYS A 1 83 ? -0.283 3.384 13.838 1.00 91.31 83 LYS A CA 1
ATOM 697 C C . LYS A 1 83 ? -0.879 2.233 13.011 1.00 91.31 83 LYS A C 1
ATOM 699 O O . LYS A 1 83 ? -2.070 1.980 13.153 1.00 91.31 83 LYS A O 1
ATOM 704 N N . TYR A 1 84 ? -0.105 1.582 12.139 1.00 94.88 84 TYR A N 1
ATOM 705 C CA . TYR A 1 84 ? -0.587 0.472 11.299 1.00 94.88 84 TYR A CA 1
ATOM 706 C C . TYR A 1 84 ? -0.233 -0.876 11.922 1.00 94.88 84 TYR A C 1
ATOM 708 O O . TYR A 1 84 ? 0.871 -1.031 12.424 1.00 94.88 84 TYR A O 1
ATOM 716 N N . ASP A 1 85 ? -1.118 -1.862 11.880 1.00 96.44 85 ASP A N 1
ATOM 717 C CA . ASP A 1 85 ? -0.869 -3.201 12.422 1.00 96.44 85 ASP A CA 1
ATOM 718 C C . ASP A 1 85 ? 0.072 -4.031 11.534 1.00 96.44 85 ASP A C 1
ATOM 720 O O . ASP A 1 85 ? 0.867 -4.820 12.048 1.00 96.44 85 ASP A O 1
ATOM 724 N N . ALA A 1 86 ? -0.005 -3.856 10.211 1.00 96.81 86 ALA A N 1
ATOM 725 C CA . ALA A 1 86 ? 0.823 -4.573 9.244 1.00 96.81 86 ALA A CA 1
ATOM 726 C C . ALA A 1 86 ? 0.971 -3.812 7.915 1.00 96.81 86 ALA A C 1
ATOM 728 O O . ALA A 1 86 ? 0.223 -2.869 7.631 1.00 96.81 86 ALA A O 1
ATOM 729 N N . LEU A 1 87 ? 1.947 -4.248 7.117 1.00 95.81 87 LEU A N 1
ATOM 730 C CA . LEU A 1 87 ? 2.171 -3.834 5.734 1.00 95.81 87 LEU A CA 1
ATOM 731 C C . LEU A 1 87 ? 1.669 -4.926 4.787 1.00 95.81 87 LEU A C 1
ATOM 733 O O . LEU A 1 87 ? 1.950 -6.105 4.995 1.00 95.81 87 LEU A O 1
ATOM 737 N N . LEU A 1 88 ? 0.975 -4.526 3.729 1.00 94.88 88 LEU A N 1
ATOM 738 C CA . LEU A 1 88 ? 0.624 -5.372 2.600 1.00 94.88 88 LEU A CA 1
ATOM 739 C C . LEU A 1 88 ? 1.249 -4.789 1.331 1.00 94.88 88 LEU A C 1
ATOM 741 O O . LEU A 1 88 ? 0.904 -3.683 0.920 1.00 94.88 88 LEU A O 1
ATOM 745 N N . ASN A 1 89 ? 2.146 -5.543 0.706 1.00 90.62 89 ASN A N 1
ATOM 746 C CA . ASN A 1 89 ? 2.626 -5.259 -0.637 1.00 90.62 89 ASN A CA 1
ATOM 747 C C . ASN A 1 89 ? 1.809 -6.083 -1.632 1.00 90.62 89 ASN A C 1
ATOM 749 O O . ASN A 1 89 ? 1.812 -7.312 -1.567 1.00 90.62 89 ASN A O 1
ATOM 753 N N . ILE A 1 90 ? 1.110 -5.409 -2.536 1.00 87.50 90 ILE A N 1
ATOM 754 C CA . ILE A 1 90 ? 0.473 -6.042 -3.690 1.00 87.50 90 ILE A CA 1
ATOM 755 C C . ILE A 1 90 ? 1.443 -5.864 -4.846 1.00 87.50 90 ILE A C 1
ATOM 757 O O . ILE A 1 90 ? 1.787 -4.734 -5.201 1.00 87.50 90 ILE A O 1
ATOM 761 N N . GLY A 1 91 ? 1.955 -6.980 -5.347 1.00 76.88 91 GLY A N 1
ATOM 762 C CA . GLY A 1 91 ? 2.873 -6.972 -6.470 1.00 76.88 91 GLY A CA 1
ATOM 763 C C . GLY A 1 91 ? 2.157 -7.196 -7.798 1.00 76.88 91 GLY A C 1
ATOM 764 O O . GLY A 1 91 ? 1.092 -6.650 -8.044 1.00 76.88 91 GLY A O 1
ATOM 765 N N . GLY A 1 92 ? 2.817 -7.965 -8.656 1.00 73.25 92 GLY A N 1
ATOM 766 C CA . GLY A 1 92 ? 2.594 -8.159 -10.087 1.00 73.25 92 GLY A CA 1
ATOM 767 C C . GLY A 1 92 ? 3.943 -8.571 -10.686 1.00 73.25 92 GLY A C 1
ATOM 768 O O . GLY A 1 92 ? 4.751 -9.184 -9.981 1.00 73.25 92 GLY A O 1
ATOM 769 N N . SER A 1 93 ? 4.269 -8.139 -11.906 1.00 68.62 93 SER A N 1
ATOM 770 C CA . SER A 1 93 ? 5.644 -8.177 -12.452 1.00 68.62 93 SER A CA 1
ATOM 771 C C . SER A 1 93 ? 6.548 -7.137 -11.784 1.00 68.62 93 SER A C 1
ATOM 773 O O . SER A 1 93 ? 7.098 -6.245 -12.422 1.00 68.62 93 SER A O 1
ATOM 775 N N . ILE A 1 94 ? 6.652 -7.188 -10.456 1.00 71.50 94 ILE A N 1
ATOM 776 C CA . ILE A 1 94 ? 7.435 -6.221 -9.696 1.00 71.50 94 ILE A CA 1
ATOM 777 C C . ILE A 1 94 ? 8.924 -6.581 -9.738 1.00 71.50 94 ILE A C 1
ATOM 779 O O . ILE A 1 94 ? 9.739 -5.679 -9.871 1.00 71.50 94 ILE A O 1
ATOM 783 N N . PHE A 1 95 ? 9.333 -7.847 -9.738 1.00 74.56 95 PHE A N 1
ATOM 784 C CA . PHE A 1 95 ? 10.757 -8.215 -9.757 1.00 74.56 95 PHE A CA 1
ATOM 785 C C . PHE A 1 95 ? 11.285 -8.455 -11.182 1.00 74.56 95 PHE A C 1
ATOM 787 O O . PHE A 1 95 ? 11.739 -9.545 -11.509 1.00 74.56 95 PHE A O 1
ATOM 794 N N . MET A 1 96 ? 11.191 -7.434 -12.038 1.00 78.50 96 MET A N 1
ATOM 795 C CA . MET A 1 96 ? 11.806 -7.441 -13.373 1.00 78.50 96 MET A CA 1
ATOM 796 C C . MET A 1 96 ? 13.287 -7.041 -13.286 1.00 78.50 96 MET A C 1
ATOM 798 O O . MET A 1 96 ? 13.596 -6.018 -12.671 1.00 78.50 96 MET A O 1
ATOM 802 N N . GLU A 1 97 ? 14.177 -7.790 -13.939 1.00 79.00 97 GLU A N 1
ATOM 803 C CA . GLU A 1 97 ? 15.637 -7.560 -13.967 1.00 79.00 97 GLU A CA 1
ATOM 804 C C . GLU A 1 97 ? 16.064 -6.559 -15.060 1.00 79.00 97 GLU A C 1
ATOM 806 O O . GLU A 1 97 ? 17.093 -6.694 -15.713 1.00 79.00 97 GLU A O 1
ATOM 811 N N . GLY A 1 98 ? 15.262 -5.513 -15.272 1.00 81.50 98 GLY A N 1
ATOM 812 C CA . GLY A 1 98 ? 15.600 -4.441 -16.210 1.00 81.50 98 GLY A CA 1
ATOM 813 C C . GLY A 1 98 ? 16.706 -3.514 -15.691 1.00 81.50 98 GLY A C 1
ATOM 814 O O . GLY A 1 98 ? 17.139 -3.597 -14.543 1.00 81.50 98 GLY A O 1
ATOM 815 N N . ILE A 1 99 ? 17.124 -2.554 -16.520 1.00 83.62 99 ILE A N 1
ATOM 816 C CA . ILE A 1 99 ? 18.067 -1.504 -16.105 1.00 83.62 99 ILE A CA 1
ATOM 817 C C . ILE A 1 99 ? 17.541 -0.813 -14.834 1.00 83.62 99 ILE A C 1
ATOM 819 O O . ILE A 1 99 ? 16.425 -0.290 -14.813 1.00 83.62 99 ILE A O 1
ATOM 823 N N . GLY A 1 100 ? 18.353 -0.809 -13.776 1.00 84.50 100 GLY A N 1
ATOM 824 C CA . GLY A 1 100 ? 18.016 -0.197 -12.490 1.00 84.50 100 GLY A CA 1
ATOM 825 C C . GLY A 1 100 ? 17.208 -1.084 -11.527 1.00 84.50 100 GLY A C 1
ATOM 826 O O . GLY A 1 100 ? 16.539 -0.577 -10.615 1.00 84.50 100 GLY A O 1
ATOM 827 N N . TRP A 1 101 ? 17.198 -2.407 -11.741 1.00 85.06 101 TRP A N 1
ATOM 828 C CA . TRP A 1 101 ? 16.484 -3.350 -10.873 1.00 85.06 101 TRP A CA 1
ATOM 829 C C . TRP A 1 101 ? 17.028 -3.359 -9.436 1.00 85.06 101 TRP A C 1
ATOM 831 O O . TRP A 1 101 ? 16.242 -3.506 -8.496 1.00 85.06 101 TRP A O 1
ATOM 841 N N . GLU A 1 102 ? 18.332 -3.140 -9.243 1.00 86.94 102 GLU A N 1
ATOM 842 C CA . GLU A 1 102 ? 18.959 -3.066 -7.918 1.00 86.94 102 GLU A CA 1
ATOM 843 C C . GLU A 1 102 ? 18.403 -1.888 -7.111 1.00 86.94 102 GLU A C 1
ATOM 845 O O . GLU A 1 102 ? 17.956 -2.050 -5.971 1.00 86.94 102 GLU A O 1
ATOM 850 N N . GLU A 1 103 ? 18.321 -0.700 -7.713 1.00 85.12 103 GLU A N 1
ATOM 851 C CA . GLU A 1 103 ? 17.739 0.478 -7.075 1.00 85.12 103 GLU A CA 1
ATOM 852 C C . GLU A 1 103 ? 16.247 0.282 -6.805 1.00 85.12 103 GLU A C 1
ATOM 854 O O . GLU A 1 103 ? 15.736 0.719 -5.767 1.00 85.12 103 GLU A O 1
ATOM 859 N N . ALA A 1 104 ? 15.528 -0.377 -7.718 1.00 80.94 104 ALA A N 1
ATOM 860 C CA . ALA A 1 104 ? 14.129 -0.729 -7.508 1.00 80.94 104 ALA A CA 1
ATOM 861 C C . ALA A 1 104 ? 13.966 -1.695 -6.323 1.00 80.94 104 ALA A C 1
ATOM 863 O O . ALA A 1 104 ? 13.061 -1.512 -5.502 1.00 80.94 104 ALA A O 1
ATOM 864 N N . LEU A 1 105 ? 14.859 -2.678 -6.184 1.00 84.06 105 LEU A N 1
ATOM 865 C CA . LEU A 1 105 ? 14.879 -3.616 -5.065 1.00 84.06 105 LEU A CA 1
ATOM 866 C C . LEU A 1 105 ? 15.175 -2.898 -3.743 1.00 84.06 105 LEU A C 1
ATOM 868 O O . LEU A 1 105 ? 14.425 -3.072 -2.779 1.00 84.06 105 LEU A O 1
ATOM 872 N N . ILE A 1 106 ? 16.193 -2.031 -3.703 1.00 85.19 106 ILE A N 1
ATOM 873 C CA . ILE A 1 106 ? 16.527 -1.218 -2.523 1.00 85.19 106 ILE A CA 1
ATOM 874 C C . ILE A 1 106 ? 15.320 -0.375 -2.098 1.00 85.19 106 ILE A C 1
ATOM 876 O O . ILE A 1 106 ? 14.923 -0.399 -0.931 1.00 85.19 106 ILE A O 1
ATOM 880 N N . LYS A 1 107 ? 14.672 0.323 -3.039 1.00 80.50 107 LYS A N 1
ATOM 881 C CA . LYS A 1 107 ? 13.479 1.138 -2.751 1.00 80.50 107 LYS A CA 1
ATOM 882 C C . LYS A 1 107 ? 12.324 0.298 -2.206 1.00 80.50 107 LYS A C 1
ATOM 884 O O . LYS A 1 107 ? 11.633 0.740 -1.288 1.00 80.50 107 LYS A O 1
ATOM 889 N N . ARG A 1 108 ? 12.116 -0.914 -2.729 1.00 82.25 108 ARG A N 1
ATOM 890 C CA . ARG A 1 108 ? 11.054 -1.823 -2.263 1.00 82.25 108 ARG A CA 1
ATOM 891 C C . ARG A 1 108 ? 11.293 -2.361 -0.862 1.00 82.25 108 ARG A C 1
ATOM 893 O O . ARG A 1 108 ? 10.319 -2.583 -0.150 1.00 82.25 108 ARG A O 1
ATOM 900 N N . ARG A 1 109 ? 12.552 -2.536 -0.455 1.00 85.94 109 ARG A N 1
ATOM 901 C CA . ARG A 1 109 ? 12.915 -3.014 0.888 1.00 85.94 109 ARG A CA 1
ATOM 902 C C . ARG A 1 109 ? 12.641 -2.001 1.997 1.00 85.94 109 ARG A C 1
ATOM 904 O O . ARG A 1 109 ? 12.403 -2.414 3.126 1.00 85.94 109 ARG A O 1
ATOM 911 N N . VAL A 1 110 ? 12.565 -0.705 1.676 1.00 85.94 110 VAL A N 1
ATOM 912 C CA . VAL A 1 110 ? 12.370 0.369 2.667 1.00 85.94 110 VAL A CA 1
ATOM 913 C C . VAL A 1 110 ? 11.166 0.110 3.578 1.00 85.94 110 VAL A C 1
ATOM 915 O O . VAL A 1 110 ? 11.309 0.131 4.794 1.00 85.94 110 VAL A O 1
ATOM 918 N N . LEU A 1 111 ? 9.971 -0.142 3.035 1.00 87.69 111 LEU A N 1
ATOM 919 C CA . LEU A 1 111 ? 8.779 -0.336 3.875 1.00 87.69 111 LEU A CA 1
ATOM 920 C C . LEU A 1 111 ? 8.803 -1.661 4.664 1.00 87.69 111 LEU A C 1
ATOM 922 O O . LEU A 1 111 ? 8.529 -1.616 5.866 1.00 87.69 111 LEU A O 1
ATOM 926 N N . PRO A 1 112 ? 9.126 -2.823 4.061 1.00 91.12 112 PRO A N 1
ATOM 927 C CA . PRO A 1 112 ? 9.315 -4.068 4.804 1.00 91.12 112 PRO A CA 1
ATOM 928 C C . PRO A 1 112 ? 10.321 -3.951 5.954 1.00 91.12 112 PRO A C 1
ATOM 930 O O . PRO A 1 112 ? 10.002 -4.370 7.066 1.00 91.12 112 PRO A O 1
ATOM 933 N N . ASP A 1 113 ? 11.481 -3.330 5.725 1.00 90.25 113 ASP A N 1
ATOM 934 C CA . ASP A 1 113 ? 12.530 -3.178 6.740 1.00 90.25 113 ASP A CA 1
ATOM 935 C C . ASP A 1 113 ? 12.055 -2.289 7.905 1.00 90.25 113 ASP A C 1
ATOM 937 O O . ASP A 1 113 ? 12.277 -2.603 9.077 1.00 90.25 113 ASP A O 1
ATOM 941 N N . GLU A 1 114 ? 11.310 -1.219 7.607 1.00 88.81 114 GLU A N 1
ATOM 942 C CA . GLU A 1 114 ? 10.690 -0.351 8.615 1.00 88.81 114 GLU A CA 1
ATOM 943 C C . GLU A 1 114 ? 9.650 -1.092 9.474 1.00 88.81 114 GLU A C 1
ATOM 945 O O . GLU A 1 114 ? 9.623 -0.932 10.699 1.00 88.81 114 GLU A O 1
ATOM 950 N N . PHE A 1 115 ? 8.801 -1.923 8.861 1.00 92.44 115 PHE A N 1
ATOM 951 C CA . PHE A 1 115 ? 7.818 -2.730 9.593 1.00 92.44 115 PHE A CA 1
ATOM 952 C C . PHE A 1 115 ? 8.485 -3.844 10.408 1.00 92.44 115 PHE A C 1
ATOM 954 O O . PHE A 1 115 ? 8.083 -4.073 11.551 1.00 92.44 115 PHE A O 1
ATOM 961 N N . ASN A 1 116 ? 9.542 -4.466 9.880 1.00 92.38 116 ASN A N 1
ATOM 962 C CA . ASN A 1 116 ? 10.327 -5.466 10.599 1.00 92.38 116 ASN A CA 1
ATOM 963 C C . ASN A 1 116 ? 11.005 -4.861 11.841 1.00 92.38 116 ASN A C 1
ATOM 965 O O . ASN A 1 116 ? 10.893 -5.410 12.937 1.00 92.38 116 ASN A O 1
ATOM 969 N N . ARG A 1 117 ? 11.602 -3.664 11.722 1.00 90.62 117 ARG A N 1
ATOM 970 C CA . ARG A 1 117 ? 12.179 -2.933 12.868 1.00 90.62 117 ARG A CA 1
ATOM 971 C C . ARG A 1 117 ? 11.145 -2.637 13.957 1.00 90.62 117 ARG A C 1
ATOM 973 O O . ARG A 1 117 ? 11.469 -2.648 15.141 1.00 90.62 117 ARG A O 1
ATOM 980 N N . LEU A 1 118 ? 9.893 -2.394 13.570 1.00 92.06 118 LEU A N 1
ATOM 981 C CA . LEU A 1 118 ? 8.770 -2.203 14.493 1.00 92.06 118 LEU A CA 1
ATOM 982 C C . LEU A 1 118 ? 8.188 -3.516 15.047 1.00 92.06 118 LEU A C 1
ATOM 984 O O . LEU A 1 118 ? 7.203 -3.453 15.785 1.00 92.06 118 LEU A O 1
ATOM 988 N N . LYS A 1 119 ? 8.764 -4.681 14.711 1.00 94.69 119 LYS A N 1
ATOM 989 C CA . LYS A 1 119 ? 8.251 -6.023 15.039 1.00 94.69 119 LYS A CA 1
ATOM 990 C C . LYS A 1 119 ? 6.818 -6.248 14.537 1.00 94.69 119 LYS A C 1
ATOM 992 O O . LYS A 1 119 ? 5.991 -6.853 15.218 1.00 94.69 119 LYS A O 1
ATOM 997 N N . LYS A 1 120 ? 6.505 -5.726 13.348 1.00 95.44 120 LYS A N 1
ATOM 998 C CA . LYS A 1 120 ? 5.184 -5.825 12.713 1.00 95.44 120 LYS A CA 1
ATOM 999 C C . LYS A 1 120 ? 5.213 -6.744 11.508 1.00 95.44 120 LYS A C 1
ATOM 1001 O O . LYS A 1 120 ? 6.234 -6.904 10.849 1.00 95.44 120 LYS A O 1
ATOM 1006 N N . LYS A 1 121 ? 4.052 -7.321 11.203 1.00 95.25 121 LYS A N 1
ATOM 1007 C CA . LYS A 1 121 ? 3.900 -8.233 10.069 1.00 95.25 121 LYS A CA 1
ATOM 1008 C C . LYS A 1 121 ? 3.986 -7.465 8.747 1.00 95.25 121 LYS A C 1
ATOM 1010 O O . LYS A 1 121 ? 3.445 -6.364 8.624 1.00 95.25 121 LYS A O 1
ATOM 1015 N N . SER A 1 122 ? 4.636 -8.077 7.765 1.00 94.94 122 SER A N 1
ATOM 1016 C CA . SER A 1 122 ? 4.687 -7.626 6.376 1.00 94.94 122 SER A CA 1
ATOM 1017 C C . SER A 1 122 ? 4.275 -8.791 5.485 1.00 94.94 122 SER A C 1
ATOM 1019 O O . SER A 1 122 ? 4.776 -9.901 5.655 1.00 94.94 122 SER A O 1
ATOM 1021 N N . PHE A 1 123 ? 3.346 -8.546 4.569 1.00 93.75 123 PHE A N 1
ATOM 1022 C CA . PHE A 1 123 ? 2.817 -9.537 3.639 1.00 93.75 123 PHE A CA 1
ATOM 1023 C C . PHE A 1 123 ? 3.101 -9.103 2.202 1.00 93.75 123 PHE A C 1
ATOM 1025 O O . PHE A 1 123 ? 3.129 -7.907 1.903 1.00 93.75 123 PHE A O 1
ATOM 1032 N N . ILE A 1 124 ? 3.278 -10.078 1.314 1.00 89.94 124 ILE A N 1
ATOM 1033 C CA . ILE A 1 124 ? 3.368 -9.876 -0.133 1.00 89.94 124 ILE A CA 1
ATOM 1034 C C . ILE A 1 124 ? 2.291 -10.754 -0.768 1.00 89.94 124 ILE A C 1
ATOM 1036 O O . ILE A 1 124 ? 2.190 -11.930 -0.422 1.00 89.94 124 ILE A O 1
ATOM 1040 N N . ILE A 1 125 ? 1.478 -10.194 -1.663 1.00 88.19 125 ILE A N 1
ATOM 1041 C CA . ILE A 1 125 ? 0.488 -10.957 -2.429 1.00 88.19 125 ILE A CA 1
ATOM 1042 C C . ILE A 1 125 ? 0.642 -10.636 -3.911 1.00 88.19 125 ILE A C 1
ATOM 1044 O O . ILE A 1 125 ? 0.674 -9.464 -4.280 1.00 88.19 125 ILE A O 1
ATOM 1048 N N . GLY A 1 126 ? 0.719 -11.691 -4.729 1.00 79.62 126 GLY A N 1
ATOM 1049 C CA . GLY A 1 126 ? 0.962 -11.606 -6.168 1.00 79.62 126 GLY A CA 1
ATOM 1050 C C . GLY A 1 126 ? 2.356 -11.056 -6.447 1.00 79.62 126 GLY A C 1
ATOM 1051 O O . GLY A 1 126 ? 2.563 -9.853 -6.404 1.00 79.62 126 GLY A O 1
ATOM 1052 N N . ALA A 1 127 ? 3.338 -11.917 -6.695 1.00 80.31 127 ALA A N 1
ATOM 1053 C CA . ALA A 1 127 ? 4.686 -11.482 -7.039 1.00 80.31 127 ALA A CA 1
ATOM 1054 C C . ALA A 1 127 ? 5.251 -12.382 -8.129 1.00 80.31 127 ALA A C 1
ATOM 1056 O O . ALA A 1 127 ? 5.326 -13.596 -7.955 1.00 80.31 127 ALA A O 1
ATOM 1057 N N . ASN A 1 128 ? 5.663 -11.756 -9.225 1.00 79.44 128 ASN A N 1
ATOM 1058 C CA . ASN A 1 128 ? 6.270 -12.418 -10.361 1.00 79.44 128 ASN A CA 1
ATOM 1059 C C . ASN A 1 128 ? 7.713 -11.923 -10.503 1.00 79.44 128 ASN A C 1
ATOM 1061 O O . ASN A 1 128 ? 8.007 -10.743 -10.269 1.00 79.44 128 ASN A O 1
ATOM 1065 N N . PHE A 1 129 ? 8.581 -12.844 -10.908 1.00 75.19 129 PHE A N 1
ATOM 1066 C CA . PHE A 1 129 ? 9.972 -12.600 -11.274 1.00 75.19 129 PHE A CA 1
ATOM 1067 C C . PHE A 1 129 ? 10.109 -12.732 -12.799 1.00 75.19 129 PHE A C 1
ATOM 1069 O O . PHE A 1 129 ? 9.533 -13.659 -13.371 1.00 75.19 129 PHE A O 1
ATOM 1076 N N . GLY A 1 130 ? 10.850 -11.823 -13.444 1.00 63.25 130 GLY A N 1
ATOM 1077 C CA . GLY A 1 130 ? 11.308 -11.986 -14.836 1.00 63.25 130 GLY A CA 1
ATOM 1078 C C . G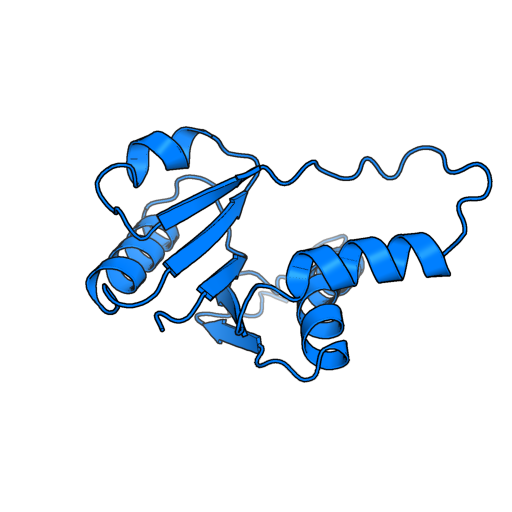LY A 1 130 ? 10.679 -11.076 -15.915 1.00 63.25 130 GLY A C 1
ATOM 1079 O O . GLY A 1 130 ? 9.824 -10.240 -15.597 1.00 63.25 130 GLY A O 1
ATOM 1080 N N . PRO A 1 131 ? 11.094 -11.243 -17.195 1.00 56.47 131 PRO A N 1
ATOM 1081 C CA . PRO A 1 131 ? 12.066 -12.239 -17.665 1.00 56.47 131 PRO A CA 1
ATOM 1082 C C . PRO A 1 131 ? 13.523 -11.807 -17.424 1.00 56.47 131 PRO A C 1
ATOM 1084 O O . PRO A 1 131 ? 13.777 -10.628 -17.171 1.00 56.47 131 PRO A O 1
ATOM 1087 N N . PHE A 1 132 ? 14.413 -12.803 -17.470 1.00 49.72 132 PHE A N 1
ATOM 1088 C CA . PHE A 1 132 ? 15.862 -12.649 -17.624 1.00 49.72 132 PHE A CA 1
ATOM 1089 C C . PHE A 1 132 ? 16.202 -11.947 -18.945 1.00 49.72 132 PHE A C 1
ATOM 1091 O O . PHE A 1 132 ? 15.445 -12.167 -19.924 1.00 49.72 132 PHE A O 1
#

Foldseek 3Di:
DAAEEEEEEDPPPDPVRLVVVVCVCVVCLSHQYEYADLPCCVCVVCVVRPSYHYDNPPPPPPPDDPDDDPVVVLVVVLVVCVPHQEYEYEEEAQAEPDVCSVVSVVVVVVVVVSCVVVVHYYYYDHYDHDDD

Radius of gyration: 15.76 Å; chains: 1; bounding box: 41×32×35 Å

pLDDT: mean 80.4, std 17.82, range [28.11, 97.5]

Sequence (132 aa):
MKKKILVNAYFSQNL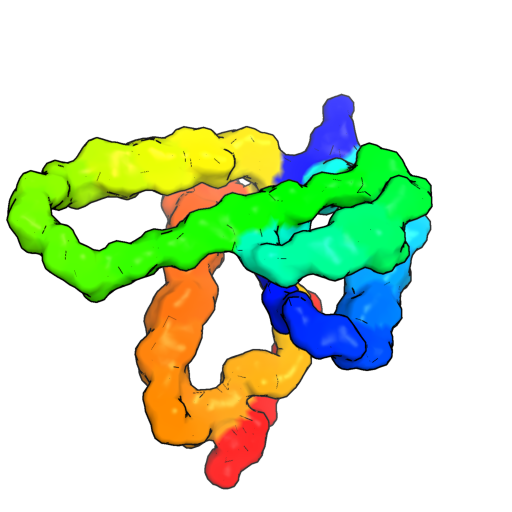GDDLFLKVLFDRYPNVDWYLLTSNTKYNGIFKKYKNVSILKSMSVNFFGIRKIDAFHKINKLLLKYKKYDALLNIGGSIFMEGIGWEEALIKRRVLPDEFNRLKKKSFIIGANFGPF